Protein AF-A0AAV2BFL5-F1 (afdb_monomer)

Secondary str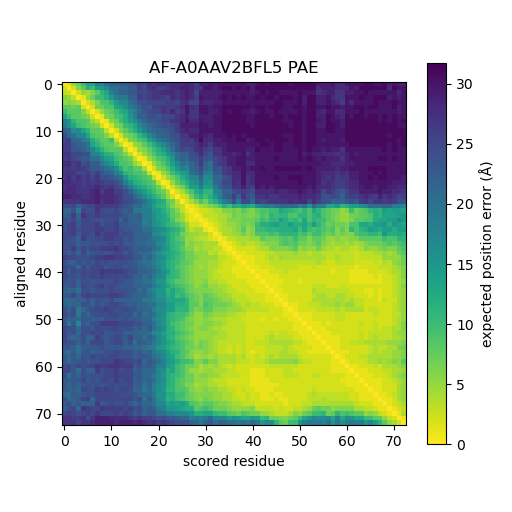ucture (DSSP, 8-state):
------------------------S---TTTT-----GGGGEEES-BS------TTSSTT---EEES-B----

Foldseek 3Di:
DDDDPDDDDDDDDPPDPDDDDPDDPDDDPVVPDDDDDLVQQEDAQAEQDDDDDDPPPCVPPDHYYYHYDYDDD

Mean predicted aligned error: 15.35 Å

Organism: NCBI:txid280406

Structure (mmCIF, N/CA/C/O backbone):
data_AF-A0AAV2BFL5-F1
#
_entry.id   AF-A0AAV2BFL5-F1
#
loop_
_atom_site.group_PDB
_atom_site.id
_atom_site.type_symbol
_atom_site.label_atom_id
_atom_site.label_alt_id
_atom_site.label_comp_id
_atom_site.label_asym_id
_atom_site.label_entity_id
_atom_site.label_seq_id
_atom_site.pdbx_PDB_ins_code
_atom_site.Cartn_x
_atom_site.Cartn_y
_atom_site.Cartn_z
_atom_site.occ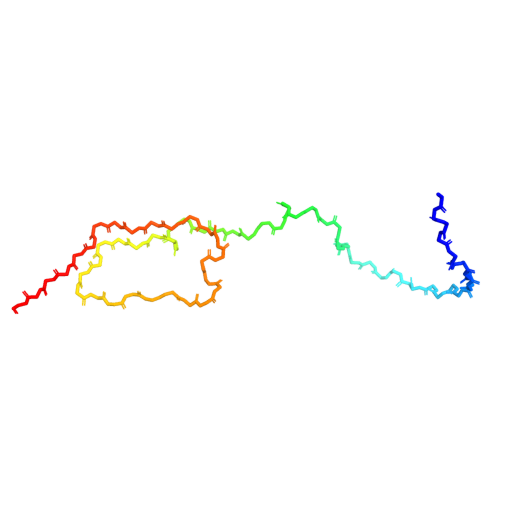upancy
_atom_site.B_iso_or_equiv
_atom_site.auth_seq_id
_atom_site.auth_comp_id
_atom_site.auth_asym_id
_atom_site.auth_atom_id
_atom_site.pdbx_PDB_model_num
ATOM 1 N N . MET A 1 1 ? 35.560 -24.916 -27.437 1.00 42.50 1 MET A N 1
ATOM 2 C CA . MET A 1 1 ? 35.297 -23.993 -28.564 1.00 42.50 1 MET A CA 1
ATOM 3 C C . MET A 1 1 ? 33.892 -24.259 -29.076 1.00 42.50 1 MET A C 1
ATOM 5 O O . MET A 1 1 ? 33.680 -25.275 -29.717 1.00 42.50 1 MET A O 1
ATOM 9 N N . MET A 1 2 ? 32.925 -23.409 -28.731 1.00 52.34 2 MET A N 1
ATOM 10 C CA . MET A 1 2 ? 31.566 -23.471 -29.282 1.00 52.34 2 MET A CA 1
ATOM 11 C C . MET A 1 2 ? 31.379 -22.239 -30.157 1.00 52.34 2 MET A C 1
ATOM 13 O O . MET A 1 2 ? 31.151 -21.137 -29.669 1.00 52.34 2 MET A O 1
ATOM 17 N N . GLY A 1 3 ? 31.617 -22.438 -31.452 1.00 51.28 3 GLY A N 1
ATOM 18 C CA . GLY A 1 3 ? 31.437 -21.426 -32.481 1.00 51.28 3 GLY A CA 1
ATOM 19 C C . GLY A 1 3 ? 29.958 -21.268 -32.812 1.00 51.28 3 GLY A C 1
ATOM 20 O O . GLY A 1 3 ? 29.262 -22.248 -33.070 1.00 51.28 3 GLY A O 1
ATOM 21 N N . CYS A 1 4 ? 29.489 -20.024 -32.804 1.00 70.62 4 CYS A N 1
ATOM 22 C CA . CYS A 1 4 ? 28.168 -19.656 -33.287 1.00 70.62 4 CYS A CA 1
ATOM 23 C C . CYS A 1 4 ? 28.166 -19.706 -34.825 1.00 70.62 4 CYS A C 1
ATOM 25 O O . CYS A 1 4 ? 28.827 -18.904 -35.486 1.00 70.62 4 CYS A O 1
ATOM 27 N N . LEU A 1 5 ? 27.442 -20.669 -35.393 1.00 62.97 5 LEU A N 1
ATOM 28 C CA . LEU A 1 5 ? 27.165 -20.789 -36.823 1.00 62.97 5 LEU A CA 1
ATOM 29 C C . LEU A 1 5 ? 25.816 -20.133 -37.115 1.00 62.97 5 LEU A C 1
ATOM 31 O O . LEU A 1 5 ? 24.798 -20.799 -36.981 1.00 62.97 5 LEU A O 1
ATOM 35 N N . CYS A 1 6 ? 25.805 -18.856 -37.509 1.00 57.06 6 CYS A N 1
ATOM 36 C CA . CYS A 1 6 ? 24.740 -18.251 -38.326 1.00 57.06 6 CYS A CA 1
ATOM 37 C C . CYS A 1 6 ? 25.132 -16.830 -38.770 1.00 57.06 6 CYS A C 1
ATOM 39 O O . CYS A 1 6 ? 24.760 -15.837 -38.151 1.00 57.06 6 CYS A O 1
ATOM 41 N N . ALA A 1 7 ? 25.851 -16.728 -39.889 1.00 56.59 7 ALA A N 1
ATOM 42 C CA . ALA A 1 7 ? 25.944 -15.492 -40.658 1.00 56.59 7 ALA A CA 1
ATOM 43 C C . ALA A 1 7 ? 25.155 -15.653 -41.964 1.00 56.59 7 ALA A C 1
ATOM 45 O O . ALA A 1 7 ? 25.476 -16.507 -42.790 1.00 56.59 7 ALA A O 1
ATOM 46 N N . LYS A 1 8 ? 24.158 -14.791 -42.192 1.00 61.56 8 LYS A N 1
ATOM 47 C CA . LYS A 1 8 ? 23.737 -14.438 -43.553 1.00 61.56 8 LYS A CA 1
ATOM 48 C C . LYS A 1 8 ? 23.274 -12.986 -43.599 1.00 61.56 8 LYS A C 1
ATOM 50 O O . LYS A 1 8 ? 22.155 -12.654 -43.227 1.00 61.56 8 LYS A O 1
ATOM 55 N N . ALA A 1 9 ? 24.169 -12.132 -44.084 1.00 54.34 9 ALA A N 1
ATOM 56 C CA . ALA A 1 9 ? 23.873 -10.766 -44.479 1.00 54.34 9 ALA A CA 1
ATOM 57 C C . ALA A 1 9 ? 22.942 -10.757 -45.704 1.00 54.34 9 ALA A C 1
ATOM 59 O O . ALA A 1 9 ? 23.204 -11.445 -46.694 1.00 54.34 9 ALA A O 1
ATOM 60 N N . LYS A 1 10 ? 21.885 -9.941 -45.66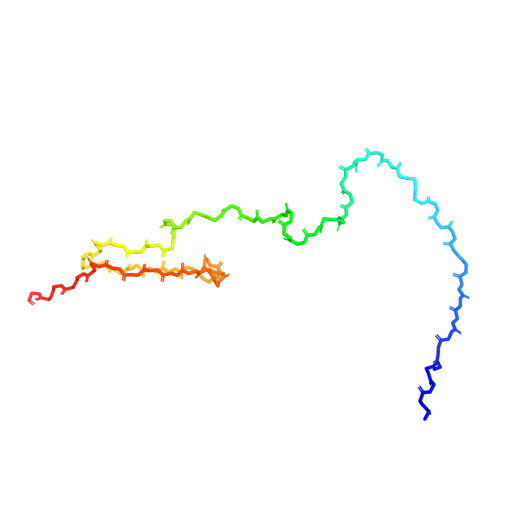0 1.00 47.41 10 LYS A N 1
ATOM 61 C CA . LYS A 1 10 ? 21.203 -9.434 -46.855 1.00 47.41 10 LYS A CA 1
ATOM 62 C C . LYS A 1 10 ? 20.995 -7.930 -46.710 1.00 47.41 10 LYS A C 1
ATOM 64 O O . LYS A 1 10 ? 20.298 -7.463 -45.817 1.00 47.41 10 LYS A O 1
ATOM 69 N N . SER A 1 11 ? 21.667 -7.217 -47.609 1.00 48.25 11 SER A N 1
ATOM 70 C CA . SER A 1 11 ? 21.524 -5.799 -47.920 1.00 48.25 11 SER A CA 1
ATOM 71 C C . SER A 1 11 ? 20.063 -5.451 -48.224 1.00 48.25 11 SER A C 1
ATOM 73 O O . SER A 1 11 ? 19.413 -6.128 -49.019 1.00 48.25 11 SER A O 1
ATOM 75 N N . GLY A 1 12 ? 19.558 -4.399 -47.583 1.00 42.91 12 GLY A N 1
ATOM 76 C CA . GLY A 1 12 ? 18.203 -3.887 -47.756 1.00 42.91 12 GLY A CA 1
ATOM 77 C C . GLY A 1 12 ? 18.097 -2.480 -47.180 1.00 42.91 12 GLY A C 1
ATOM 78 O O . GLY A 1 12 ? 17.480 -2.268 -46.142 1.00 42.91 12 GLY A O 1
ATOM 79 N N . SER A 1 13 ? 18.754 -1.518 -47.829 1.00 45.59 13 SER A N 1
ATOM 80 C CA . SER A 1 13 ? 18.792 -0.104 -47.443 1.00 45.59 13 SER A CA 1
ATOM 81 C C . SER A 1 13 ? 17.419 0.564 -47.600 1.00 45.59 13 SER A C 1
ATOM 83 O O . SER A 1 13 ? 17.161 1.254 -48.586 1.00 45.59 13 SER A O 1
ATOM 85 N N . LYS A 1 14 ? 16.519 0.397 -46.625 1.00 46.00 14 LYS A N 1
ATOM 86 C CA . LYS A 1 14 ? 15.298 1.208 -46.527 1.00 46.00 14 LYS A CA 1
ATOM 87 C C . LYS A 1 14 ? 15.652 2.519 -45.819 1.00 46.00 14 LYS A C 1
ATOM 89 O O . LYS A 1 14 ? 15.726 2.571 -44.596 1.00 46.00 14 LYS A O 1
ATOM 94 N N . LYS A 1 15 ? 15.921 3.575 -46.598 1.00 41.91 15 LYS A N 1
ATOM 95 C CA . LYS A 1 15 ? 16.101 4.946 -46.087 1.00 41.91 15 LYS A CA 1
ATOM 96 C C . LYS A 1 15 ? 14.798 5.412 -45.432 1.00 41.91 15 LYS A C 1
ATOM 98 O O . LYS A 1 15 ? 13.886 5.867 -46.119 1.00 41.91 15 LYS A O 1
ATOM 103 N N . ILE A 1 16 ? 14.716 5.303 -44.111 1.00 52.66 16 ILE A N 1
ATOM 104 C CA . ILE A 1 16 ? 13.701 5.991 -43.316 1.00 52.66 16 ILE A CA 1
ATOM 105 C C . ILE A 1 16 ? 14.159 7.449 -43.227 1.00 52.66 16 ILE A C 1
ATOM 107 O O .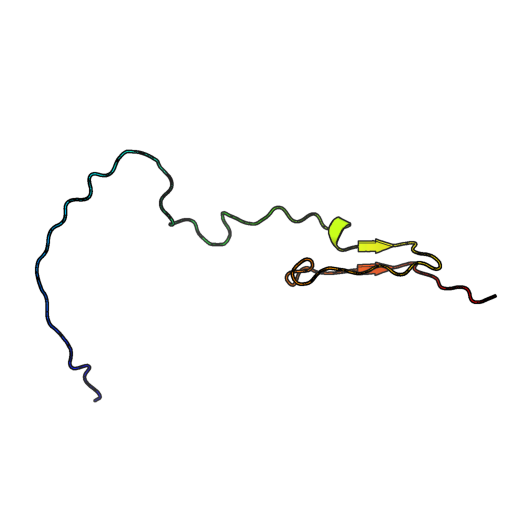 ILE A 1 16 ? 15.199 7.748 -42.642 1.00 52.66 16 ILE A O 1
ATOM 111 N N . LYS A 1 17 ? 13.427 8.349 -43.893 1.00 41.94 17 LYS A N 1
ATOM 112 C CA . LYS A 1 17 ? 13.628 9.795 -43.769 1.00 41.94 17 LYS A CA 1
ATOM 113 C C . LYS A 1 17 ? 13.311 10.183 -42.326 1.00 41.94 17 LYS A C 1
ATOM 115 O O . LYS A 1 17 ? 12.166 10.067 -41.902 1.00 41.94 17 LYS A O 1
ATOM 120 N N . ALA A 1 18 ? 14.335 10.608 -41.594 1.00 42.31 18 ALA A N 1
ATOM 121 C CA . ALA A 1 18 ? 14.195 11.196 -40.275 1.00 42.31 18 ALA A CA 1
ATOM 122 C C . ALA A 1 18 ? 13.481 12.545 -40.420 1.00 42.31 18 ALA A C 1
ATOM 124 O O . ALA A 1 18 ? 14.074 13.529 -40.858 1.00 42.31 18 ALA A O 1
ATOM 125 N N . THR A 1 19 ? 12.188 12.571 -40.112 1.00 43.09 19 THR A N 1
ATOM 126 C CA . THR A 1 19 ? 11.506 13.810 -39.753 1.00 43.09 19 THR A CA 1
ATOM 127 C C . THR A 1 19 ? 11.927 14.177 -38.342 1.00 43.09 19 THR A C 1
ATOM 129 O O . THR A 1 19 ? 11.826 13.370 -37.418 1.00 43.09 19 THR A O 1
ATOM 132 N N . ASP A 1 20 ? 12.440 15.393 -38.229 1.00 52.81 20 ASP A N 1
ATOM 133 C CA . ASP A 1 20 ? 12.858 16.064 -37.013 1.00 52.81 20 ASP A CA 1
ATOM 134 C C . ASP A 1 20 ? 11.752 16.015 -35.941 1.00 52.81 20 ASP A C 1
ATOM 136 O O . ASP A 1 20 ? 10.688 16.618 -36.055 1.00 52.81 20 ASP A O 1
ATOM 140 N N . SER A 1 21 ? 11.995 15.218 -34.907 1.00 47.62 21 SER A N 1
ATOM 141 C CA . SER A 1 21 ? 11.404 15.347 -33.578 1.00 47.62 21 SER A CA 1
ATOM 142 C C . SER A 1 21 ? 12.414 14.751 -32.613 1.00 47.62 21 SER A C 1
ATOM 144 O O . SER A 1 21 ? 12.539 13.537 -32.449 1.00 47.62 21 SER A O 1
ATOM 146 N N . LYS A 1 22 ? 13.232 15.631 -32.039 1.00 52.72 22 LYS A N 1
ATOM 147 C CA . LYS A 1 22 ? 14.237 15.294 -31.035 1.00 52.72 22 LYS A CA 1
ATOM 148 C C . LYS A 1 22 ? 13.575 14.722 -29.774 1.00 52.72 22 LYS A C 1
ATOM 150 O O . LYS A 1 22 ? 13.240 15.465 -28.862 1.00 52.72 22 LYS A O 1
ATOM 155 N N . LYS A 1 23 ? 13.449 13.397 -29.711 1.00 51.84 23 LYS A N 1
ATOM 156 C CA . LYS A 1 23 ? 13.721 12.560 -28.527 1.00 51.84 23 LYS A CA 1
ATOM 157 C C . LYS A 1 23 ? 13.741 11.104 -28.997 1.00 51.84 23 LYS A C 1
ATOM 159 O O . LYS A 1 23 ? 12.712 10.444 -29.087 1.00 51.84 23 LYS A O 1
ATOM 164 N N . GLY A 1 24 ? 14.920 10.623 -29.389 1.00 57.41 24 GLY A N 1
ATOM 165 C CA . GLY A 1 24 ? 15.125 9.187 -29.583 1.00 57.41 24 GLY A CA 1
ATOM 166 C C . GLY A 1 24 ? 14.960 8.435 -28.250 1.00 57.41 24 GLY A C 1
ATOM 167 O O . GLY A 1 24 ? 15.022 9.068 -27.195 1.00 57.41 24 GLY A O 1
ATOM 168 N N . PRO A 1 25 ? 14.801 7.099 -28.265 1.00 61.44 25 PRO A N 1
ATOM 169 C CA . PRO A 1 25 ? 14.564 6.259 -27.078 1.00 61.44 25 PRO A CA 1
ATOM 170 C C . PRO A 1 25 ? 15.798 6.111 -26.161 1.00 61.44 25 PRO A C 1
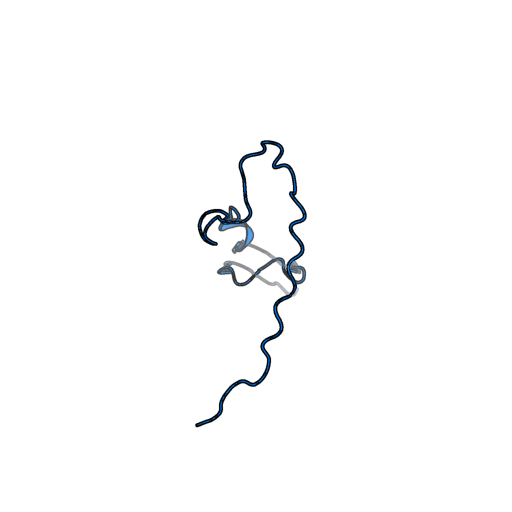ATOM 172 O O . PRO A 1 25 ? 15.959 5.109 -25.478 1.00 61.44 25 PRO A O 1
ATOM 175 N N . ASN A 1 26 ? 16.699 7.090 -26.171 1.00 62.28 26 ASN A N 1
ATOM 176 C CA . ASN A 1 26 ? 18.075 6.974 -25.704 1.00 62.28 26 ASN A CA 1
ATOM 177 C C . ASN A 1 26 ? 18.340 7.882 -24.497 1.00 62.28 26 ASN A C 1
ATOM 179 O O . ASN A 1 26 ? 19.344 8.587 -24.452 1.00 62.28 26 ASN A O 1
ATOM 183 N N . GLY A 1 27 ? 17.390 7.909 -23.564 1.00 72.81 27 GLY A N 1
ATOM 184 C CA . GLY A 1 27 ? 17.622 8.468 -22.242 1.00 72.81 27 GLY A CA 1
ATOM 185 C C . GLY A 1 27 ? 18.014 7.357 -21.278 1.00 72.81 27 GLY A C 1
ATOM 186 O O . GLY A 1 27 ? 17.484 6.246 -21.364 1.00 72.81 27 GLY A O 1
ATOM 187 N N . TYR A 1 28 ? 18.934 7.629 -20.362 1.00 81.19 28 TYR A N 1
ATOM 188 C CA . TYR A 1 28 ? 19.225 6.689 -19.290 1.00 81.19 28 TYR A CA 1
ATOM 189 C C . TYR A 1 28 ? 17.982 6.498 -18.410 1.00 81.19 28 TYR A C 1
ATOM 191 O O . TYR A 1 28 ? 17.163 7.405 -18.249 1.00 81.19 28 TYR A O 1
ATOM 199 N N . SER A 1 29 ? 17.829 5.319 -17.804 1.00 75.50 29 SER A N 1
ATOM 200 C CA . SER A 1 29 ? 16.650 4.987 -16.985 1.00 75.50 29 SER A CA 1
ATOM 201 C C . SER A 1 29 ? 16.430 5.946 -15.808 1.00 75.50 29 SER A C 1
ATOM 203 O O . SER A 1 29 ? 15.311 6.080 -15.320 1.00 75.50 29 SER A O 1
ATOM 205 N N . TRP A 1 30 ? 17.473 6.653 -15.372 1.00 81.25 30 TRP A N 1
ATOM 206 C CA . TRP A 1 30 ? 17.399 7.668 -14.324 1.00 81.25 30 TRP A CA 1
ATOM 207 C C . TRP A 1 30 ? 16.970 9.059 -14.809 1.00 81.25 30 TRP A C 1
ATOM 209 O O . TRP A 1 30 ? 16.645 9.897 -13.973 1.00 81.25 30 TRP A O 1
ATOM 219 N N . GLU A 1 31 ? 16.954 9.321 -16.118 1.00 82.81 31 GLU A N 1
ATOM 220 C CA . GLU A 1 31 ? 16.544 10.617 -16.688 1.00 82.81 31 GLU A CA 1
ATOM 221 C C . GLU A 1 31 ? 15.022 10.763 -16.782 1.00 82.81 31 GLU A C 1
ATOM 223 O O . GLU A 1 31 ? 14.512 11.875 -16.870 1.00 82.81 31 GLU A O 1
ATOM 228 N N . ASN A 1 32 ? 14.292 9.645 -16.738 1.00 77.56 32 ASN A N 1
ATOM 229 C CA . ASN A 1 32 ? 12.831 9.606 -16.784 1.00 77.56 32 ASN A CA 1
ATOM 230 C C . ASN A 1 32 ? 12.265 8.998 -15.493 1.00 77.56 32 ASN A C 1
ATOM 232 O O . ASN A 1 32 ? 11.408 8.116 -15.547 1.00 77.56 32 ASN A O 1
ATOM 236 N N . LYS A 1 33 ? 12.775 9.410 -14.324 1.00 78.19 33 LYS A N 1
ATOM 237 C CA . LYS A 1 33 ? 12.170 8.987 -13.055 1.00 78.19 33 LYS A CA 1
ATOM 238 C C . LYS A 1 33 ? 10.769 9.580 -12.942 1.00 78.19 33 LYS A C 1
ATOM 240 O O . LYS A 1 33 ? 10.598 10.787 -13.093 1.00 78.19 33 LYS A O 1
ATOM 245 N N . GLU A 1 34 ? 9.791 8.722 -12.667 1.00 82.19 34 GLU A N 1
ATOM 246 C CA . GLU A 1 34 ? 8.473 9.162 -12.211 1.00 82.19 34 GLU A CA 1
ATOM 247 C C . GLU A 1 34 ? 8.669 10.009 -10.944 1.00 82.19 34 GLU A C 1
ATOM 249 O O . GLU A 1 34 ? 9.460 9.651 -10.065 1.00 82.19 34 GLU A O 1
ATOM 254 N N . GLU A 1 35 ? 7.992 11.153 -10.867 1.00 83.00 35 GLU A N 1
ATOM 255 C CA . GLU A 1 35 ? 7.958 11.941 -9.641 1.00 83.00 35 GLU A CA 1
ATOM 256 C C . GLU A 1 35 ? 7.104 11.180 -8.623 1.00 83.00 35 GLU A C 1
ATOM 258 O O . GLU A 1 35 ? 5.904 10.993 -8.813 1.00 83.00 35 GLU A O 1
ATOM 263 N N . VAL A 1 36 ? 7.749 10.671 -7.574 1.00 86.81 36 VAL A N 1
ATOM 264 C CA . VAL A 1 36 ? 7.107 9.875 -6.525 1.00 86.81 36 VAL A CA 1
ATOM 265 C C . VAL A 1 36 ? 6.989 10.747 -5.284 1.00 86.81 36 VAL A C 1
ATOM 267 O O . VAL A 1 36 ? 8.005 11.166 -4.728 1.00 86.81 36 VAL A O 1
ATOM 270 N N . ASN A 1 37 ? 5.762 11.013 -4.833 1.00 89.38 37 ASN A N 1
ATOM 271 C CA . ASN A 1 37 ? 5.545 11.737 -3.588 1.00 89.38 37 ASN A CA 1
ATOM 272 C C . ASN A 1 37 ? 5.607 10.758 -2.404 1.00 89.38 37 ASN A C 1
ATOM 274 O O . ASN A 1 37 ? 4.827 9.806 -2.369 1.00 89.38 37 ASN A O 1
ATOM 278 N N . PRO A 1 38 ? 6.475 10.981 -1.400 1.00 88.75 38 PRO A N 1
ATOM 279 C CA . PRO A 1 38 ? 6.558 10.106 -0.233 1.00 88.75 38 PRO A CA 1
ATOM 280 C C . PRO A 1 38 ? 5.225 9.945 0.508 1.00 88.75 38 PRO A C 1
ATOM 282 O O . PRO A 1 38 ? 4.951 8.871 1.032 1.00 88.75 38 PRO A O 1
ATOM 285 N N . LYS A 1 39 ? 4.376 10.983 0.516 1.00 90.88 39 LYS A N 1
ATOM 286 C CA . LYS A 1 39 ? 3.078 10.967 1.210 1.00 90.88 39 LYS A CA 1
ATOM 287 C C . LYS A 1 39 ? 2.121 9.918 0.659 1.00 90.88 39 LYS A C 1
ATOM 289 O O . LYS A 1 39 ? 1.330 9.369 1.417 1.00 90.88 39 LYS A O 1
ATOM 294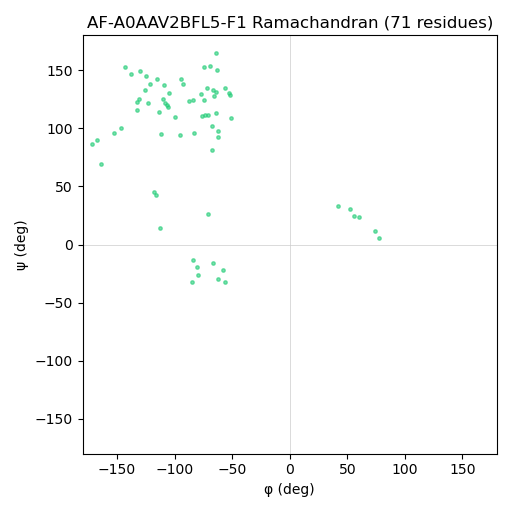 N N . ASP A 1 40 ? 2.227 9.591 -0.627 1.00 92.62 40 ASP A N 1
ATOM 295 C CA . ASP A 1 40 ? 1.349 8.607 -1.265 1.00 92.62 40 ASP A CA 1
ATOM 296 C C . ASP A 1 40 ? 1.569 7.192 -0.714 1.00 92.62 40 ASP A C 1
ATOM 298 O O . ASP A 1 40 ? 0.715 6.319 -0.886 1.00 92.62 40 ASP A O 1
ATOM 302 N N . PHE A 1 41 ? 2.688 6.974 -0.020 1.00 95.44 41 PHE A N 1
ATOM 303 C CA . PHE A 1 41 ? 3.101 5.701 0.562 1.00 95.44 41 PHE A CA 1
ATOM 304 C C . PHE A 1 41 ? 3.093 5.728 2.095 1.00 95.44 41 PHE A C 1
ATOM 306 O O . PHE A 1 41 ? 3.646 4.827 2.724 1.00 95.44 41 PHE A O 1
ATOM 313 N N . ILE A 1 42 ? 2.457 6.737 2.697 1.00 96.56 42 ILE A N 1
ATOM 314 C CA . ILE A 1 42 ? 2.243 6.828 4.142 1.00 96.56 42 ILE A CA 1
ATOM 315 C C . ILE A 1 42 ? 0.755 6.622 4.419 1.00 96.56 42 ILE A C 1
ATOM 317 O O . ILE A 1 42 ? -0.096 7.316 3.867 1.00 96.56 42 ILE A O 1
ATOM 321 N N . ILE A 1 43 ? 0.439 5.654 5.275 1.00 96.31 43 ILE A N 1
ATOM 322 C CA . ILE A 1 43 ? -0.863 5.547 5.932 1.00 96.31 43 ILE A CA 1
ATOM 323 C C . ILE A 1 43 ? -0.650 5.956 7.382 1.00 96.31 43 ILE A C 1
ATOM 325 O O . ILE A 1 43 ? 0.151 5.345 8.094 1.00 96.31 43 ILE A O 1
ATOM 329 N N . GLU A 1 44 ? -1.352 6.995 7.816 1.00 96.12 44 GLU A N 1
ATOM 330 C CA . GLU A 1 44 ? -1.253 7.489 9.181 1.00 96.12 44 GLU A CA 1
ATOM 331 C C . GLU A 1 44 ? -2.610 7.850 9.772 1.00 96.12 44 GLU A C 1
ATOM 333 O O . GLU A 1 44 ? -3.490 8.325 9.058 1.00 96.12 44 GLU A O 1
ATOM 338 N N . ASN A 1 45 ? -2.756 7.655 11.085 1.00 95.88 45 ASN A N 1
ATOM 339 C CA . ASN A 1 45 ? -3.931 8.067 11.862 1.00 95.88 45 ASN A CA 1
ATOM 340 C C . ASN A 1 45 ? -5.265 7.439 11.407 1.00 95.88 45 ASN A C 1
ATOM 342 O O . ASN A 1 45 ? -6.323 8.009 11.669 1.00 95.88 45 ASN A O 1
ATOM 346 N N . ALA A 1 46 ? -5.230 6.279 10.741 1.00 95.06 46 ALA A N 1
ATOM 347 C CA . ALA A 1 46 ? -6.437 5.539 10.380 1.00 95.06 46 ALA A CA 1
ATOM 348 C C . ALA A 1 46 ? -7.064 4.902 11.630 1.00 95.06 46 ALA A C 1
ATOM 350 O O . ALA A 1 46 ? -6.346 4.316 12.446 1.00 95.06 46 ALA A O 1
ATOM 351 N N . LYS A 1 47 ? -8.388 5.013 11.776 1.00 95.62 47 LYS A N 1
ATOM 352 C CA . LYS A 1 47 ? -9.152 4.463 12.905 1.00 95.62 47 LYS A CA 1
ATOM 353 C C . LYS A 1 47 ? -10.364 3.717 12.386 1.00 95.62 47 LYS A C 1
ATOM 355 O O . LYS A 1 47 ? -11.148 4.311 11.658 1.00 95.62 47 LYS A O 1
ATOM 360 N N . ASP A 1 48 ? -10.485 2.439 12.727 1.00 94.69 48 ASP A N 1
ATOM 361 C CA . ASP A 1 48 ? -11.647 1.600 12.379 1.00 94.69 48 ASP A CA 1
ATOM 362 C C . ASP A 1 48 ? -11.955 1.542 10.870 1.00 94.69 48 ASP A C 1
ATOM 364 O O . ASP A 1 48 ? -13.071 1.262 10.432 1.00 94.69 48 ASP A O 1
ATOM 368 N N . GLU A 1 49 ? -10.930 1.780 10.051 1.00 93.06 49 GLU A N 1
ATOM 369 C CA . GLU A 1 49 ? -11.020 1.854 8.599 1.00 93.06 49 GLU A CA 1
ATOM 370 C C . GLU A 1 49 ? -10.228 0.725 7.939 1.00 93.06 49 GLU A C 1
ATOM 372 O O . GLU A 1 49 ? -9.123 0.366 8.349 1.00 93.06 49 GLU A O 1
ATOM 377 N N . THR A 1 50 ? -10.769 0.194 6.841 1.00 94.19 50 THR A N 1
ATOM 378 C CA . THR A 1 50 ? -10.048 -0.743 5.974 1.00 94.19 50 THR A CA 1
ATOM 379 C C . THR A 1 50 ? -9.504 -0.002 4.759 1.00 94.19 50 THR A C 1
ATOM 381 O O . THR A 1 50 ? -10.254 0.380 3.861 1.00 94.19 50 THR A O 1
ATOM 384 N N . ILE A 1 51 ? -8.184 0.168 4.707 1.00 94.81 51 ILE A N 1
ATOM 385 C CA . ILE A 1 51 ? -7.486 0.835 3.602 1.00 94.81 51 ILE A CA 1
ATOM 386 C C . ILE A 1 51 ? -6.795 -0.219 2.733 1.00 94.81 51 ILE A C 1
ATOM 388 O O . ILE A 1 51 ? -6.057 -1.067 3.231 1.00 94.81 51 ILE A O 1
ATOM 392 N N . VAL A 1 52 ? -7.004 -0.152 1.415 1.00 94.75 52 VAL A N 1
ATOM 393 C CA . VAL A 1 52 ? -6.451 -1.114 0.447 1.00 94.75 52 VAL A CA 1
ATOM 394 C C . VAL A 1 52 ? -5.660 -0.391 -0.640 1.00 94.75 52 VAL A C 1
ATOM 396 O O . VAL A 1 52 ? -6.015 0.703 -1.079 1.00 94.75 52 VAL A O 1
ATOM 399 N N . ARG A 1 53 ? -4.579 -1.022 -1.107 1.00 94.75 53 ARG A N 1
ATOM 400 C CA . ARG A 1 53 ? -3.782 -0.572 -2.254 1.00 94.75 53 ARG A CA 1
ATOM 401 C C . ARG A 1 53 ? -3.979 -1.502 -3.443 1.00 94.75 53 ARG A C 1
ATOM 403 O O . ARG A 1 53 ? -4.007 -2.721 -3.293 1.00 94.75 53 ARG A O 1
ATOM 410 N N . LEU A 1 54 ? -4.116 -0.914 -4.629 1.00 95.38 54 LEU A N 1
ATOM 411 C CA . LEU A 1 54 ? -4.322 -1.667 -5.861 1.00 95.38 54 LEU A CA 1
ATOM 412 C C . LEU A 1 54 ? -3.023 -2.348 -6.322 1.00 95.38 54 LEU A C 1
ATOM 414 O O . LEU A 1 54 ? -1.926 -1.837 -6.069 1.00 95.38 54 LEU A O 1
ATOM 418 N N . PRO A 1 55 ? -3.120 -3.473 -7.054 1.00 96.25 55 PRO A N 1
ATOM 419 C CA . PRO A 1 55 ? -1.958 -4.097 -7.669 1.00 96.25 55 PRO A CA 1
ATOM 420 C C . PRO A 1 55 ? -1.155 -3.087 -8.493 1.00 96.25 55 PRO A C 1
ATOM 422 O O . PRO A 1 55 ? -1.700 -2.362 -9.323 1.00 96.25 55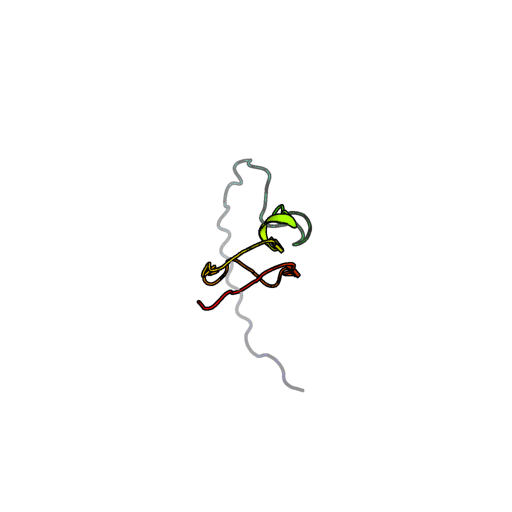 PRO A O 1
ATOM 425 N N . GLY A 1 56 ? 0.153 -3.027 -8.249 1.00 92.75 56 GLY A N 1
ATOM 426 C CA . GLY A 1 56 ? 1.044 -2.109 -8.955 1.00 92.75 56 GLY A CA 1
ATOM 427 C C . GLY A 1 56 ? 0.987 -0.651 -8.490 1.00 92.75 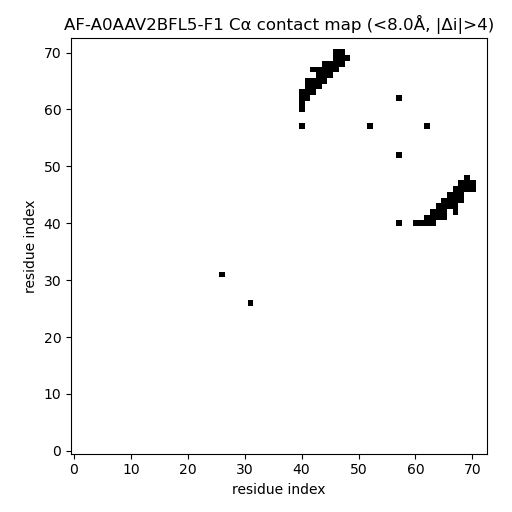56 GLY A C 1
ATOM 428 O O . GLY A 1 56 ? 1.673 0.164 -9.093 1.00 92.75 56 GLY A O 1
ATOM 429 N N . SER A 1 57 ? 0.252 -0.299 -7.426 1.00 92.31 57 SER A N 1
ATOM 430 C CA . SER A 1 57 ? 0.287 1.071 -6.888 1.00 92.31 57 SER A CA 1
ATOM 431 C C . SER A 1 57 ? 1.507 1.336 -5.999 1.00 92.31 57 SER A C 1
ATOM 433 O O . SER A 1 57 ? 1.937 2.475 -5.890 1.00 92.31 57 SER A O 1
ATOM 435 N N . VAL A 1 58 ? 2.083 0.300 -5.371 1.00 92.81 58 VAL A N 1
ATOM 436 C CA . VAL A 1 58 ? 3.263 0.441 -4.491 1.00 92.81 58 VAL A CA 1
ATOM 437 C C . VAL A 1 58 ? 4.579 0.411 -5.279 1.00 92.81 58 VAL A C 1
ATOM 439 O O . VAL A 1 58 ? 5.535 1.066 -4.895 1.00 92.81 58 VAL A O 1
ATOM 442 N N . LYS A 1 59 ? 4.642 -0.341 -6.390 1.00 91.75 59 LYS A N 1
ATOM 443 C CA . LYS A 1 59 ? 5.805 -0.469 -7.304 1.00 91.75 59 LYS A CA 1
ATOM 444 C C . LYS A 1 59 ? 7.190 -0.586 -6.625 1.00 91.75 59 LYS A C 1
ATOM 446 O O . LYS A 1 59 ? 8.179 -0.105 -7.168 1.00 91.75 59 LYS A O 1
ATOM 451 N N . GLY A 1 60 ? 7.275 -1.219 -5.452 1.00 91.12 60 GLY A N 1
ATOM 452 C CA . GLY A 1 60 ? 8.537 -1.369 -4.711 1.00 91.12 60 GLY A CA 1
ATOM 453 C C . GLY A 1 60 ? 9.044 -0.097 -4.016 1.00 91.12 60 GLY A C 1
ATOM 454 O O . GLY A 1 60 ? 10.187 -0.080 -3.569 1.00 91.12 60 GLY A O 1
ATOM 455 N N . GLN A 1 61 ? 8.221 0.950 -3.919 1.00 93.12 61 GLN A N 1
ATOM 456 C CA . GLN A 1 61 ? 8.514 2.136 -3.116 1.00 93.12 61 GLN A CA 1
ATOM 457 C C . GLN A 1 61 ? 8.459 1.810 -1.620 1.00 93.12 61 GLN A C 1
ATOM 459 O O . GLN A 1 61 ? 7.752 0.893 -1.191 1.00 93.12 61 GLN A O 1
ATOM 464 N N . GLN A 1 62 ? 9.194 2.583 -0.819 1.00 93.31 62 GLN A N 1
ATOM 465 C CA . GLN A 1 62 ? 9.134 2.491 0.638 1.00 93.31 62 GLN A CA 1
ATOM 466 C C . GLN A 1 62 ? 7.737 2.883 1.130 1.00 93.31 62 GLN A C 1
ATOM 468 O O . GLN A 1 62 ? 7.221 3.927 0.743 1.00 93.31 62 GLN A O 1
ATOM 473 N N . PHE A 1 63 ? 7.154 2.057 1.998 1.00 95.69 63 PHE A N 1
ATOM 474 C CA . PHE A 1 63 ? 5.809 2.248 2.535 1.00 95.69 63 PHE A CA 1
ATOM 475 C C . PHE A 1 63 ? 5.848 2.335 4.061 1.00 95.69 63 PHE A C 1
ATOM 477 O O . PHE A 1 63 ? 6.580 1.577 4.700 1.00 95.69 63 PHE A O 1
ATOM 484 N N . ILE A 1 64 ? 5.077 3.254 4.639 1.00 96.56 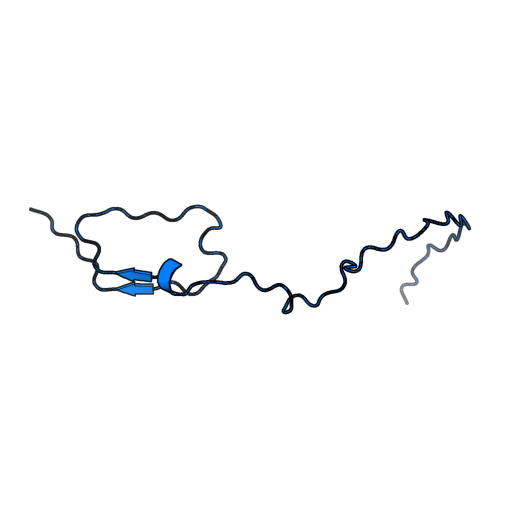64 ILE A N 1
ATOM 485 C CA . ILE A 1 64 ? 5.041 3.520 6.080 1.00 96.56 64 ILE A CA 1
ATOM 486 C C . ILE A 1 64 ? 3.596 3.423 6.564 1.00 96.56 64 ILE A C 1
ATOM 488 O O . ILE A 1 64 ? 2.690 3.998 5.965 1.00 96.56 64 ILE A O 1
ATOM 492 N N . ILE A 1 65 ? 3.395 2.706 7.668 1.00 96.50 65 ILE A N 1
ATOM 493 C CA . ILE A 1 65 ? 2.126 2.651 8.394 1.00 96.50 65 ILE A CA 1
ATOM 494 C C . ILE A 1 65 ? 2.420 3.079 9.826 1.00 96.50 65 ILE A C 1
ATOM 496 O O . ILE A 1 65 ? 3.267 2.471 10.481 1.00 96.50 65 ILE A O 1
ATOM 500 N N . GLN A 1 66 ? 1.759 4.133 10.298 1.00 96.62 66 GLN A N 1
ATOM 501 C CA . GLN A 1 66 ? 1.992 4.689 11.632 1.00 96.62 66 GLN A CA 1
ATOM 502 C C . GLN A 1 66 ? 0.693 5.174 12.278 1.00 96.62 66 GLN A C 1
ATOM 504 O O . GLN A 1 66 ? -0.245 5.555 11.588 1.00 96.62 66 GLN A O 1
ATOM 509 N N . ASN A 1 67 ? 0.630 5.169 13.609 1.00 96.62 67 ASN A N 1
ATOM 510 C CA . ASN A 1 67 ? -0.487 5.724 14.387 1.00 96.62 67 ASN A CA 1
ATOM 511 C C . ASN A 1 67 ? -1.884 5.209 13.977 1.00 96.62 67 ASN A C 1
ATOM 513 O O . ASN A 1 67 ? -2.854 5.955 14.049 1.00 96.62 67 ASN A O 1
ATOM 517 N N . CYS A 1 68 ? -1.991 3.974 13.488 1.00 95.88 68 CYS A N 1
ATOM 518 C CA . CYS A 1 68 ? -3.279 3.382 13.132 1.00 95.88 68 CYS A CA 1
ATOM 519 C C . CYS A 1 68 ? -3.827 2.595 14.324 1.00 95.88 68 CYS A C 1
ATOM 521 O O . CYS A 1 68 ? -3.073 1.882 14.988 1.00 95.88 68 CYS A O 1
ATOM 523 N N . GLU A 1 69 ? -5.123 2.721 14.580 1.00 95.69 69 GLU A N 1
ATOM 524 C CA . GLU A 1 69 ? -5.806 2.107 15.718 1.00 95.69 69 GLU A CA 1
ATOM 525 C C . GLU A 1 69 ? -7.061 1.371 15.240 1.00 95.69 69 GLU A C 1
ATOM 527 O O . GLU A 1 69 ? -7.690 1.752 14.255 1.00 95.69 69 GLU A O 1
ATOM 532 N N . PHE A 1 70 ? -7.415 0.304 15.947 1.00 93.44 70 PHE A N 1
ATOM 533 C CA . PHE A 1 70 ? -8.669 -0.414 15.761 1.00 93.44 70 PHE A CA 1
ATOM 534 C C . PHE A 1 70 ? -9.308 -0.587 17.139 1.00 93.44 70 PHE A C 1
ATOM 536 O O . PHE A 1 70 ? -8.642 -1.071 18.060 1.00 93.44 70 PHE A O 1
ATOM 543 N N . HIS A 1 71 ? -10.548 -0.139 17.294 1.00 85.44 71 HIS A N 1
ATOM 544 C CA . HIS A 1 71 ? -11.341 -0.246 18.507 1.00 85.44 71 HIS A CA 1
ATOM 545 C C . HIS A 1 71 ? -12.528 -1.176 18.238 1.00 85.44 71 HIS A C 1
ATOM 547 O O . HIS A 1 71 ? -13.405 -0.877 17.433 1.00 85.44 71 HIS A O 1
ATOM 553 N N . GLU A 1 72 ? -12.542 -2.321 18.913 1.00 76.56 72 GLU A N 1
ATOM 554 C CA . GLU A 1 72 ? -13.734 -3.162 19.030 1.00 76.56 72 GLU A CA 1
ATOM 555 C C . GLU A 1 72 ? -14.543 -2.674 20.240 1.00 76.56 72 GLU A C 1
ATOM 557 O O . GLU A 1 72 ? -13.990 -2.611 21.340 1.00 76.56 72 GLU A O 1
ATOM 562 N N . ASP A 1 73 ? -15.815 -2.312 20.030 1.00 67.44 73 ASP A N 1
ATOM 563 C CA . ASP A 1 73 ? -16.817 -2.141 21.100 1.00 67.44 73 ASP A CA 1
ATOM 564 C C . ASP A 1 73 ? -17.191 -3.489 21.749 1.00 67.44 73 ASP A C 1
ATOM 566 O O . ASP A 1 73 ? -17.408 -4.476 21.002 1.00 67.44 73 ASP A O 1
#

pLDDT: mean 76.48, std 19.81, range [41.91, 96.62]

Sequence (73 aa):
MMGCLCAKAKSGSKKIKATDSKKGPNGYSWENKEEVNPKDFIIENAKDETIVRLPGSVKGQQFIIQNCEFHED

Solvent-accessible surface area (backbone atoms only — not comparable to full-atom values): 5534 Å² total; per-residue (Å²): 140,86,79,86,88,81,87,81,91,76,92,76,90,75,83,77,80,82,74,92,66,99,71,72,98,79,66,59,79,77,78,69,62,77,89,76,63,71,68,83,34,49,49,64,66,46,62,76,66,91,84,86,80,59,92,76,70,61,77,86,56,82,71,47,78,44,75,62,49,77,79,86,133

Radius of gyration: 25.96 Å; Cα contacts (8 Å, |Δi|>4): 35; chains: 1; bounding box: 52×40×69 Å

InterPro domains:
  IPR016098 Cyclase-associated protein CAP/septum formation inhibitor MinC, C-terminal [G3DSA:2.160.20.70] (38-71)
  IPR039093 Protein XRP2 [PTHR15440] (2-69)